Protein AF-B6G015-F1 (afdb_monomer_lite)

Foldseek 3Di:
DDPVVVVVVVVVVVVVVVVVLVVLQVVLVVLVWHRAPDPVCSVVRVVVSVPDDWDKDKDFQFAWDDPDQAKDKDKDWAAAPDWFPKKKWWKAAFPVVVVVVLDIDIDIQPDDDDPPHQKDWHFPDTDNTITMITIRGNPPPDDGTMTRGMMMGID

Sequence (155 aa):
MSLKDTINNTNTQKDNLKTVANNIDNKLIELGGEQATNLADVSEKIERMIVQYKKFAIIKPNVSLPSQNISFQQTVKVNLGFLPSIVFVEISPPPELAEKQYGDNVFSNLNSYHEGQHCRGEIASITKNAIKIDINPHWYGQSGSAKIKTIWAIE

Radius of gyration: 27.34 Å; chains: 1; bounding box: 55×28×84 Å

pLDDT: mean 82.04, std 10.83, range [51.09, 96.94]

Secondary structure (DSSP, 8-state):
--HHHHHHHHHHHHHHHHHHHHHHHHHHHHTT-PPPSSTTHHHHHHHHHHH----EEEE---EEPPS-SS-EEEEEE---SS--SEEEEEEEPPHHHHTTT---EEEETTT---TT-SEEEEEEEE-SSEEEEEEEE--TT--S--EEEEEEEE-

Organism: Peptacetobacter hiranonis (strain DSM 13275 / JCM 10541 / KCTC 15199 / TO-931) (NCBI:txid500633)

Structure (mmCIF, N/CA/C/O backbone):
data_AF-B6G015-F1
#
_entry.id   AF-B6G015-F1
#
loop_
_atom_site.group_PDB
_atom_site.id
_atom_site.type_symbol
_atom_site.label_atom_id
_atom_site.label_alt_id
_atom_site.label_comp_id
_atom_site.label_asym_id
_atom_site.label_entity_id
_atom_site.label_seq_id
_atom_site.pdbx_PDB_ins_code
_atom_site.Cartn_x
_atom_site.Cartn_y
_atom_site.Cartn_z
_atom_site.occupancy
_atom_site.B_iso_or_equiv
_atom_site.auth_seq_id
_atom_site.auth_comp_id
_atom_site.auth_asym_id
_atom_site.auth_atom_id
_atom_site.pdbx_PDB_model_num
ATOM 1 N N . MET A 1 1 ? -35.709 1.897 57.909 1.00 69.38 1 MET A N 1
ATOM 2 C CA . MET A 1 1 ? -34.333 2.283 57.526 1.00 69.38 1 MET A CA 1
ATOM 3 C C . MET A 1 1 ? -34.109 3.703 58.022 1.00 69.38 1 MET A C 1
ATOM 5 O O . MET A 1 1 ? -35.014 4.510 57.841 1.00 69.38 1 MET A O 1
ATOM 9 N N . SER A 1 2 ? -33.013 3.999 58.731 1.00 90.75 2 SER A N 1
ATOM 10 C CA . SER A 1 2 ? -32.814 5.350 59.275 1.00 90.75 2 SER A CA 1
ATOM 11 C C . SER A 1 2 ? -32.337 6.320 58.187 1.00 90.75 2 SER A C 1
ATOM 13 O O . SER A 1 2 ? -31.739 5.916 57.185 1.00 90.75 2 SER A O 1
ATOM 15 N N . LEU A 1 3 ? -32.581 7.618 58.387 1.00 84.94 3 LEU A N 1
ATOM 16 C CA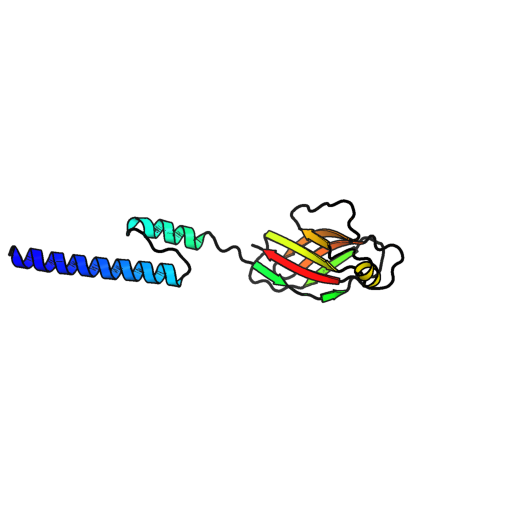 . LEU A 1 3 ? -32.086 8.666 57.490 1.00 84.94 3 LEU A CA 1
ATOM 17 C C . LEU A 1 3 ? -30.551 8.620 57.378 1.00 84.94 3 LEU A C 1
ATOM 19 O O . LEU A 1 3 ? -30.002 8.783 56.293 1.00 84.94 3 LEU A O 1
ATOM 23 N N . LYS A 1 4 ? -29.866 8.312 58.486 1.00 87.25 4 LYS A N 1
ATOM 24 C CA . LYS A 1 4 ? -28.408 8.154 58.546 1.00 87.25 4 LYS A CA 1
ATOM 25 C C . LYS A 1 4 ? -27.919 6.991 57.679 1.00 87.25 4 LYS A C 1
ATOM 27 O O . LYS A 1 4 ? -26.972 7.166 56.919 1.00 87.25 4 LYS A O 1
ATOM 32 N N . ASP A 1 5 ? -28.587 5.841 57.741 1.00 89.00 5 ASP A N 1
ATOM 33 C CA . ASP A 1 5 ? -28.228 4.674 56.919 1.00 89.00 5 ASP A CA 1
ATOM 34 C C . ASP A 1 5 ? -28.466 4.955 55.433 1.00 89.00 5 ASP A C 1
ATOM 36 O O . ASP A 1 5 ? -27.667 4.573 54.582 1.00 89.00 5 ASP A O 1
ATOM 40 N N . THR A 1 6 ? -29.536 5.689 55.124 1.00 86.56 6 THR A N 1
ATOM 41 C CA . THR A 1 6 ? -29.871 6.097 53.753 1.00 86.56 6 THR A CA 1
ATOM 42 C C . THR A 1 6 ? -28.810 7.041 53.184 1.00 86.56 6 THR A C 1
ATOM 44 O O . THR A 1 6 ? -28.345 6.841 52.062 1.00 86.56 6 THR A O 1
ATOM 47 N N . ILE A 1 7 ? -28.371 8.033 53.967 1.00 85.81 7 ILE A N 1
ATOM 48 C CA . ILE A 1 7 ? -27.293 8.958 53.586 1.00 85.81 7 ILE A CA 1
ATOM 49 C C . ILE A 1 7 ? -25.979 8.201 53.372 1.00 85.81 7 ILE A C 1
ATOM 51 O O . ILE A 1 7 ? -25.323 8.396 52.349 1.00 85.81 7 ILE A O 1
ATOM 55 N N . ASN A 1 8 ? -25.612 7.314 54.299 1.00 86.06 8 ASN A N 1
ATOM 56 C CA . ASN A 1 8 ? -24.382 6.532 54.191 1.00 86.06 8 ASN A CA 1
ATOM 57 C C . ASN A 1 8 ? -24.384 5.657 52.932 1.00 86.06 8 ASN A C 1
ATOM 59 O O . ASN A 1 8 ? -23.442 5.728 52.146 1.00 86.06 8 ASN A O 1
ATOM 63 N N . ASN A 1 9 ? -25.471 4.923 52.684 1.00 87.56 9 ASN A N 1
ATOM 64 C CA . ASN A 1 9 ? -25.611 4.098 51.484 1.00 87.56 9 ASN A CA 1
ATOM 65 C C . ASN A 1 9 ? -25.556 4.931 50.197 1.00 87.56 9 ASN A C 1
ATOM 67 O O . ASN A 1 9 ? -24.916 4.524 49.229 1.00 87.56 9 ASN A O 1
ATOM 71 N N . THR A 1 10 ? -26.175 6.114 50.191 1.00 87.88 10 THR A N 1
ATOM 72 C CA . THR A 1 10 ? -26.164 7.019 49.031 1.00 87.88 10 THR A CA 1
ATOM 73 C C . THR A 1 10 ? -24.752 7.525 48.732 1.00 87.88 10 THR A C 1
ATOM 75 O O . THR A 1 10 ? -24.332 7.540 47.575 1.00 87.88 10 THR A O 1
ATOM 78 N N . ASN A 1 11 ? -23.988 7.895 49.763 1.00 86.25 11 ASN A N 1
ATOM 79 C CA . ASN A 1 11 ? -22.599 8.328 49.603 1.00 86.25 11 ASN A CA 1
ATOM 80 C C . ASN A 1 11 ? -21.712 7.191 49.079 1.00 86.25 11 ASN A C 1
ATOM 82 O O . ASN A 1 11 ? -20.967 7.397 48.124 1.00 86.25 11 ASN A O 1
ATOM 86 N N . THR A 1 12 ? -21.855 5.977 49.618 1.00 89.31 12 THR A N 1
ATOM 87 C CA . THR A 1 12 ? -21.127 4.801 49.119 1.00 89.31 12 THR A CA 1
ATOM 88 C C . THR A 1 12 ? -21.459 4.502 47.656 1.00 89.31 12 THR A C 1
ATOM 90 O O . THR A 1 12 ? -20.560 4.252 46.857 1.00 89.31 12 THR A O 1
ATOM 93 N N . GLN A 1 13 ? -22.735 4.572 47.265 1.00 85.25 13 GLN A N 1
ATOM 94 C CA . GLN A 1 13 ? -23.136 4.382 45.868 1.00 85.25 13 GLN A CA 1
ATOM 95 C C . GLN A 1 13 ? -22.561 5.466 44.949 1.00 85.25 13 GLN A C 1
ATOM 97 O O . GLN A 1 13 ? -22.098 5.155 43.852 1.00 85.25 13 GLN A O 1
ATOM 102 N N . LYS A 1 14 ? -22.534 6.725 45.398 1.00 83.31 14 LYS A N 1
ATOM 103 C CA . LYS A 1 14 ? -21.941 7.839 44.649 1.00 83.31 14 LYS A CA 1
ATOM 104 C C . LYS A 1 14 ? -20.445 7.641 44.411 1.00 83.31 14 LYS A C 1
ATOM 106 O O . LYS A 1 14 ? -19.975 7.883 43.300 1.00 83.31 14 LYS A O 1
ATOM 111 N N . ASP A 1 15 ? -19.705 7.202 45.423 1.00 85.31 15 ASP A N 1
ATOM 112 C CA . ASP A 1 15 ? -18.268 6.961 45.287 1.00 85.31 15 ASP A CA 1
ATOM 113 C C . ASP A 1 15 ? -17.982 5.748 44.392 1.00 85.31 15 ASP A C 1
ATOM 115 O O . ASP A 1 15 ? -17.119 5.824 43.518 1.00 85.31 15 ASP A O 1
ATOM 119 N N . ASN A 1 16 ? -18.783 4.683 44.496 1.00 84.44 16 ASN A N 1
ATOM 120 C CA . ASN A 1 16 ? -18.693 3.539 43.586 1.00 84.44 16 ASN A CA 1
ATOM 121 C C . ASN A 1 16 ? -18.929 3.944 42.122 1.00 84.44 16 ASN A C 1
ATOM 123 O O . ASN A 1 16 ? -18.188 3.515 41.239 1.00 84.44 16 ASN A O 1
ATOM 127 N N . LEU A 1 17 ? -19.920 4.803 41.856 1.00 82.75 17 LEU A N 1
ATOM 128 C CA . LEU A 1 17 ? -20.200 5.301 40.506 1.00 82.75 17 LEU A CA 1
ATOM 129 C C . LEU A 1 17 ? -19.040 6.128 39.938 1.00 82.75 17 LEU A C 1
ATOM 131 O O . LEU A 1 17 ? -18.706 5.971 38.766 1.00 82.75 17 LEU A O 1
ATOM 135 N N . LYS A 1 18 ? -18.387 6.959 40.761 1.00 82.31 18 LYS A N 1
ATOM 136 C CA . LYS A 1 18 ? -17.182 7.695 40.342 1.00 82.31 18 LYS A CA 1
ATOM 137 C C . LYS A 1 18 ? -16.039 6.753 39.979 1.00 82.31 18 LYS A C 1
ATOM 139 O O . LYS A 1 18 ? -15.393 6.958 38.958 1.00 82.31 18 LYS A O 1
ATOM 144 N N . THR A 1 19 ? -15.801 5.716 40.784 1.00 85.31 19 THR A N 1
ATOM 145 C CA . THR A 1 19 ? -14.750 4.730 40.496 1.00 85.31 19 THR A CA 1
ATOM 146 C C . THR A 1 19 ? -15.025 3.990 39.189 1.00 85.31 19 THR A C 1
ATOM 148 O O . THR A 1 19 ? -14.114 3.819 38.384 1.00 85.31 19 THR A O 1
ATOM 151 N N . VAL A 1 20 ? -16.276 3.593 38.934 1.00 83.88 20 VAL A N 1
ATOM 152 C CA . VAL A 1 20 ? -16.653 2.941 37.670 1.00 83.88 20 VAL A CA 1
ATOM 153 C C . VAL A 1 20 ? -16.458 3.880 36.478 1.00 83.88 20 VAL A C 1
ATOM 155 O O . VA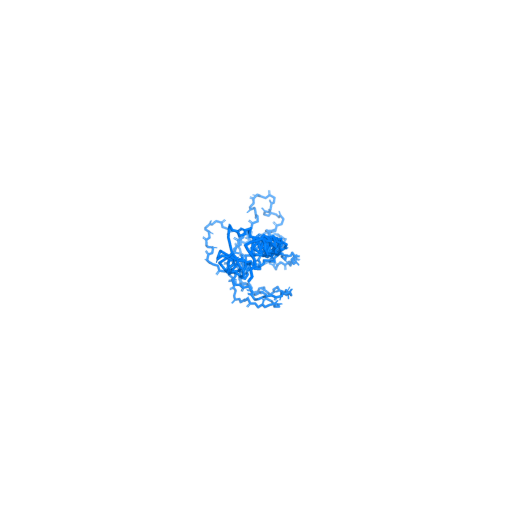L A 1 20 ? -15.866 3.460 35.488 1.00 83.88 20 VAL A O 1
ATOM 158 N N . ALA A 1 21 ? -16.881 5.144 36.578 1.00 81.12 21 ALA A N 1
ATOM 159 C CA . ALA A 1 21 ? -16.680 6.133 35.518 1.00 81.12 21 ALA A CA 1
ATOM 160 C C . ALA A 1 21 ? -15.188 6.346 35.208 1.00 81.12 21 ALA A C 1
ATOM 162 O O . ALA A 1 21 ? -14.785 6.245 34.054 1.00 81.12 21 ALA A O 1
ATOM 163 N N . ASN A 1 22 ? -14.354 6.514 36.239 1.00 83.75 22 ASN A N 1
ATOM 164 C CA . ASN A 1 22 ? -12.907 6.657 36.069 1.00 83.75 22 ASN A CA 1
ATOM 165 C C . ASN A 1 22 ? -12.266 5.411 35.437 1.00 83.75 22 ASN A C 1
ATOM 167 O O . ASN A 1 22 ? -11.357 5.529 34.622 1.00 83.75 22 ASN A O 1
ATOM 171 N N . ASN A 1 23 ? -12.724 4.208 35.798 1.00 85.62 23 ASN A N 1
ATOM 172 C CA . ASN A 1 23 ? -12.223 2.971 35.198 1.00 85.62 23 ASN A CA 1
ATOM 173 C C . ASN A 1 23 ? -12.599 2.858 33.716 1.00 85.62 23 ASN A C 1
ATOM 175 O O . ASN A 1 23 ? -11.781 2.398 32.921 1.00 85.62 23 ASN A O 1
ATOM 179 N N . ILE A 1 24 ? -13.810 3.284 33.346 1.00 82.62 24 ILE A N 1
ATOM 180 C CA . ILE A 1 24 ? -14.250 3.346 31.947 1.00 82.62 24 ILE A CA 1
ATOM 181 C C . ILE A 1 24 ? -13.393 4.354 31.176 1.00 82.62 24 ILE A C 1
ATOM 183 O O . ILE A 1 24 ? -12.840 3.995 30.141 1.00 82.62 24 ILE A O 1
ATOM 187 N N . ASP A 1 25 ? -13.208 5.564 31.707 1.00 81.25 25 ASP A N 1
ATOM 188 C CA . ASP A 1 25 ? -12.381 6.609 31.092 1.00 81.25 25 ASP A CA 1
ATOM 189 C C . ASP A 1 25 ? -10.936 6.156 30.886 1.00 81.25 25 ASP A C 1
ATOM 191 O O . ASP A 1 25 ? -10.400 6.250 29.782 1.00 81.25 25 ASP A O 1
ATOM 195 N N . ASN A 1 26 ? -10.315 5.595 31.926 1.00 83.25 26 ASN A N 1
ATOM 196 C CA . ASN A 1 26 ? -8.957 5.069 31.837 1.00 83.25 26 ASN A CA 1
ATOM 197 C C . ASN A 1 26 ? -8.852 3.987 30.760 1.00 83.25 26 ASN A C 1
ATOM 199 O O . ASN A 1 26 ? -7.859 3.946 30.035 1.00 83.25 26 ASN A O 1
ATOM 203 N N . LYS A 1 27 ? -9.878 3.135 30.622 1.00 82.00 27 LYS A N 1
ATOM 204 C CA . LYS A 1 27 ? -9.868 2.076 29.613 1.00 82.00 27 LYS A CA 1
ATOM 205 C C . LYS A 1 27 ? -10.095 2.601 28.198 1.00 82.00 27 LYS A C 1
ATOM 207 O O . LYS A 1 27 ? -9.472 2.090 27.273 1.00 82.00 27 LYS A O 1
ATOM 212 N N . LEU A 1 28 ? -10.935 3.623 28.027 1.00 79.00 28 LEU A N 1
ATOM 213 C CA . LEU A 1 28 ? -11.111 4.318 26.749 1.00 79.00 28 LEU A CA 1
ATOM 214 C C . LEU A 1 28 ? -9.799 4.962 26.293 1.00 79.00 28 LEU A C 1
ATOM 216 O O . LEU A 1 28 ? -9.384 4.753 25.156 1.00 79.00 28 LEU A O 1
ATOM 220 N N . ILE A 1 29 ? -9.111 5.665 27.196 1.00 78.62 29 ILE A N 1
ATOM 221 C CA . ILE A 1 29 ? -7.822 6.313 26.918 1.00 78.62 29 ILE A CA 1
ATOM 222 C C . ILE A 1 29 ? -6.737 5.274 26.599 1.00 78.62 29 ILE A C 1
ATOM 224 O O . ILE A 1 29 ? -5.992 5.442 25.635 1.00 78.62 29 ILE A O 1
ATOM 228 N N . GLU A 1 30 ? -6.652 4.181 27.367 1.00 77.62 30 GLU A N 1
ATOM 229 C CA . GLU A 1 30 ? -5.686 3.093 27.130 1.00 77.62 30 GLU A CA 1
ATOM 230 C C . GLU A 1 30 ? -5.824 2.493 25.722 1.00 77.62 30 GLU A C 1
ATOM 232 O O . GLU A 1 30 ? -4.831 2.129 25.096 1.00 77.62 30 GLU A O 1
ATOM 237 N N . LEU A 1 31 ? -7.053 2.414 25.208 1.00 74.94 31 LEU A N 1
ATOM 238 C CA . LEU A 1 31 ? -7.357 1.880 23.881 1.00 74.94 31 LEU A CA 1
ATOM 239 C C . LEU A 1 31 ? -7.239 2.928 22.756 1.00 74.94 31 LEU A C 1
ATOM 241 O O . LEU A 1 31 ? -7.570 2.626 21.611 1.00 74.94 31 LEU A O 1
ATOM 245 N N . GLY A 1 32 ? -6.743 4.133 23.057 1.00 65.75 32 GLY A N 1
ATOM 246 C CA . GLY A 1 32 ? -6.538 5.212 22.085 1.00 65.75 32 GLY A CA 1
ATOM 247 C C . GLY A 1 32 ? -7.775 6.076 21.816 1.00 65.75 32 GLY A C 1
ATOM 248 O O . GLY A 1 32 ? -7.755 6.890 20.893 1.00 65.75 32 GLY A O 1
ATOM 249 N N . GLY A 1 33 ? -8.839 5.906 22.602 1.00 71.81 33 GLY A N 1
ATOM 250 C CA . GLY A 1 33 ? -10.053 6.716 22.554 1.00 71.81 33 GLY A CA 1
ATOM 251 C C . GLY A 1 33 ? -9.962 8.008 23.371 1.00 71.81 33 GLY A C 1
ATOM 252 O O . GLY A 1 33 ? -8.991 8.281 24.077 1.00 71.81 33 GLY A O 1
ATOM 253 N N . GLU A 1 34 ? -11.013 8.820 23.279 1.00 78.38 34 GLU A N 1
ATOM 254 C CA . GLU A 1 34 ? -11.167 10.045 24.067 1.00 78.38 34 GLU A CA 1
ATOM 255 C C . GLU A 1 34 ? -11.866 9.761 25.402 1.00 78.38 34 GLU A C 1
ATOM 257 O O . GLU A 1 34 ? -12.683 8.843 25.508 1.00 78.38 34 GLU A O 1
ATOM 262 N N . GLN A 1 35 ? -11.589 10.593 26.408 1.00 80.44 35 GLN A N 1
ATOM 263 C CA . GLN A 1 35 ? -12.307 10.562 27.679 1.00 80.44 35 GLN A CA 1
ATOM 264 C C . GLN A 1 35 ? -13.803 10.849 27.464 1.00 80.44 35 GLN A C 1
ATOM 266 O O . GLN A 1 35 ? -14.159 11.756 26.703 1.00 80.44 35 GLN A O 1
ATOM 271 N N . ALA A 1 36 ? -14.680 10.097 28.134 1.00 78.94 36 ALA A N 1
ATOM 272 C CA . ALA A 1 36 ? -16.112 10.349 28.075 1.00 78.94 36 ALA A CA 1
ATOM 273 C C . ALA A 1 36 ? -16.478 11.496 29.025 1.00 78.94 36 ALA A C 1
ATOM 275 O O . ALA A 1 36 ? -16.029 11.564 30.167 1.00 78.94 36 ALA A O 1
ATOM 276 N N . THR A 1 37 ? -17.333 12.412 28.574 1.00 79.88 37 THR A N 1
ATOM 277 C CA . THR A 1 37 ? -17.735 13.562 29.408 1.00 79.88 37 THR A CA 1
ATOM 278 C C . THR A 1 37 ? -18.767 13.154 30.469 1.00 79.88 37 THR A C 1
ATOM 280 O O . THR A 1 37 ? -18.939 13.818 31.493 1.00 79.88 37 THR A O 1
ATOM 283 N N . ASN A 1 38 ? -19.498 12.068 30.206 1.00 79.88 38 ASN A N 1
ATOM 284 C CA . ASN A 1 38 ? -20.473 11.444 31.094 1.00 79.88 38 ASN A CA 1
ATOM 285 C C . ASN A 1 38 ? -20.715 9.976 30.677 1.00 79.88 38 ASN A C 1
ATOM 287 O O . ASN A 1 38 ? -20.294 9.546 29.608 1.00 79.88 38 ASN A O 1
ATOM 291 N N . LEU A 1 39 ? -21.432 9.204 31.502 1.00 76.06 39 LEU A N 1
ATOM 292 C CA . LEU A 1 39 ? -21.701 7.780 31.240 1.00 76.06 39 LEU A CA 1
ATOM 293 C C . LEU A 1 39 ? -22.521 7.512 29.964 1.00 76.06 39 LEU A C 1
ATOM 295 O O . LEU A 1 39 ? -22.401 6.431 29.397 1.00 76.06 39 LEU A O 1
ATOM 299 N N . ALA A 1 40 ? -23.352 8.456 29.514 1.00 80.56 40 ALA A N 1
ATOM 300 C CA . ALA A 1 40 ? -24.155 8.283 28.301 1.00 80.56 40 ALA A CA 1
ATOM 301 C C . ALA A 1 40 ? -23.311 8.434 27.021 1.00 80.56 40 ALA A C 1
ATOM 303 O O . ALA A 1 40 ? -23.570 7.756 26.032 1.00 80.56 40 ALA A O 1
ATOM 304 N N . ASP A 1 41 ? -22.269 9.267 27.075 1.00 79.56 41 ASP A N 1
ATOM 305 C CA . ASP A 1 41 ? -21.291 9.506 26.002 1.00 79.56 41 ASP A CA 1
ATOM 306 C C . ASP A 1 41 ? -20.374 8.288 25.765 1.00 79.56 41 ASP A C 1
ATOM 308 O O . ASP A 1 41 ? -19.821 8.110 24.686 1.00 79.56 41 ASP A O 1
ATOM 312 N N . VAL A 1 42 ? -20.257 7.373 26.737 1.00 79.25 42 VAL A N 1
ATOM 313 C CA . VAL A 1 42 ? -19.382 6.187 26.643 1.00 79.25 42 VAL A CA 1
ATOM 314 C C . VAL A 1 42 ? -19.675 5.349 25.398 1.00 79.25 42 VAL A C 1
ATOM 316 O O . VAL A 1 42 ? -18.741 4.949 24.708 1.00 79.25 42 VAL A O 1
ATOM 319 N N . SER A 1 43 ? -20.950 5.097 25.078 1.00 77.56 43 SER A N 1
ATOM 320 C CA . SER A 1 43 ? -21.312 4.307 23.890 1.00 77.56 43 SER A CA 1
ATOM 321 C C . SER A 1 43 ? -20.849 4.990 22.604 1.00 77.56 43 SER A C 1
ATOM 323 O O . SER A 1 43 ? -20.275 4.342 21.733 1.00 77.56 43 SER A O 1
ATOM 325 N N . GLU A 1 44 ? -21.039 6.306 22.511 1.00 79.56 44 GLU A N 1
ATOM 326 C CA . GLU A 1 44 ? -20.625 7.100 21.357 1.00 79.56 44 GLU A CA 1
ATOM 327 C C . GLU A 1 44 ? -19.093 7.142 21.225 1.00 79.56 44 GLU A C 1
ATOM 329 O O . GLU A 1 44 ? -18.557 6.973 20.128 1.00 79.56 44 GLU A O 1
ATOM 334 N N . LYS A 1 45 ? -18.362 7.301 22.337 1.00 79.44 45 LYS A N 1
ATOM 335 C CA . LYS A 1 45 ? -16.890 7.256 22.347 1.00 79.44 45 LYS A CA 1
ATOM 336 C C . LYS A 1 45 ? -16.348 5.882 21.947 1.00 79.44 45 LYS A C 1
ATOM 338 O O . LYS A 1 45 ? -15.385 5.819 21.182 1.00 79.44 45 LYS A O 1
ATOM 343 N N . ILE A 1 46 ? -16.979 4.794 22.398 1.00 73.75 46 ILE A N 1
ATOM 344 C CA . ILE A 1 46 ? -16.636 3.424 21.982 1.00 73.75 46 ILE A CA 1
ATOM 345 C C . ILE A 1 46 ? -16.889 3.236 20.482 1.00 73.75 46 ILE A C 1
ATOM 347 O O . ILE A 1 46 ? -16.029 2.707 19.781 1.00 73.75 46 ILE A O 1
ATOM 351 N N . GLU A 1 47 ? -18.029 3.691 19.962 1.00 70.12 47 GLU A N 1
ATOM 352 C CA . GLU A 1 47 ? -18.331 3.596 18.529 1.00 70.12 47 GLU A CA 1
ATOM 353 C C . GLU A 1 47 ? -17.329 4.388 17.682 1.00 70.12 47 GLU A C 1
ATOM 355 O O . GLU A 1 47 ? -16.798 3.866 16.701 1.00 70.12 47 GLU A O 1
ATOM 360 N N . ARG A 1 48 ? -16.986 5.615 18.091 1.00 67.75 48 ARG A N 1
ATOM 361 C CA . ARG A 1 48 ? -15.967 6.432 17.411 1.00 67.75 48 ARG A CA 1
ATOM 362 C C . ARG A 1 48 ? -14.587 5.767 17.421 1.00 67.75 48 ARG A C 1
ATOM 364 O O . ARG A 1 48 ? -13.888 5.828 16.411 1.00 67.75 48 ARG A O 1
ATOM 371 N N . MET A 1 49 ? -14.225 5.088 18.512 1.00 67.25 49 MET A N 1
ATOM 372 C CA . MET A 1 49 ? -12.989 4.303 18.617 1.00 67.25 49 MET A CA 1
ATOM 373 C C . MET A 1 49 ? -12.973 3.113 17.641 1.00 67.25 49 MET A C 1
ATOM 375 O O . MET A 1 49 ? -11.945 2.828 17.030 1.00 67.25 49 MET A O 1
ATOM 379 N N . ILE A 1 50 ? -14.108 2.431 17.454 1.00 63.47 50 ILE A N 1
ATOM 380 C CA . ILE A 1 50 ? -14.226 1.269 16.554 1.00 63.47 50 ILE A CA 1
ATOM 381 C C . ILE A 1 50 ? -14.169 1.684 15.070 1.00 63.47 50 ILE A C 1
ATOM 383 O O . ILE A 1 50 ? -13.735 0.898 14.228 1.00 63.47 50 ILE A O 1
ATOM 387 N N . VAL A 1 51 ? -14.568 2.914 14.731 1.00 59.75 51 VAL A N 1
ATOM 388 C CA . VAL A 1 51 ? -14.778 3.345 13.336 1.00 59.75 51 VAL A CA 1
ATOM 389 C C . VAL A 1 51 ? -13.529 3.916 12.634 1.00 59.75 51 VAL A C 1
ATOM 391 O O . VAL A 1 51 ? -13.540 4.003 11.409 1.00 59.75 51 VAL A O 1
ATOM 394 N N . GLN A 1 52 ? -12.436 4.294 13.317 1.00 57.66 52 GLN A N 1
ATOM 395 C CA . GLN A 1 52 ? -11.493 5.264 12.709 1.00 57.66 52 GLN A CA 1
ATOM 396 C C . GLN A 1 52 ? -10.024 4.885 12.482 1.00 57.66 52 GLN A C 1
ATOM 398 O O . GLN A 1 52 ? -9.283 5.721 11.960 1.00 57.66 52 GLN A O 1
ATOM 403 N N . TYR A 1 53 ? -9.568 3.659 12.734 1.00 62.06 53 TYR A N 1
ATOM 404 C CA . TYR A 1 53 ? -8.201 3.307 12.325 1.00 62.06 53 TYR A CA 1
ATOM 405 C C . TYR A 1 53 ? -8.181 2.690 10.928 1.00 62.06 53 TYR A C 1
ATOM 407 O O . TYR A 1 53 ? -8.308 1.477 10.763 1.00 62.06 53 TYR A O 1
ATOM 415 N N . LYS A 1 54 ? -7.972 3.534 9.909 1.00 73.56 54 LYS A N 1
ATOM 416 C CA . LYS A 1 54 ? -7.542 3.053 8.589 1.00 73.56 54 LYS A CA 1
ATOM 417 C C . LYS A 1 54 ? -6.194 2.363 8.748 1.00 73.56 54 LYS A C 1
ATOM 419 O O . LYS A 1 54 ? -5.227 2.980 9.204 1.00 73.56 54 LYS A O 1
ATOM 424 N N . LYS A 1 55 ? -6.119 1.078 8.401 1.00 85.56 55 LYS A N 1
ATOM 425 C CA . LYS A 1 55 ? -4.846 0.354 8.435 1.00 85.56 55 LYS A CA 1
ATOM 426 C C . LYS A 1 55 ? -3.961 0.880 7.319 1.00 85.56 55 LYS A C 1
ATOM 428 O O . LYS A 1 55 ? -4.426 1.109 6.208 1.00 85.56 55 LYS A O 1
ATOM 433 N N . PHE A 1 56 ? -2.686 1.066 7.621 1.00 90.50 56 PHE A N 1
ATOM 434 C CA . PHE A 1 56 ? -1.725 1.642 6.695 1.00 90.50 56 PHE A CA 1
ATOM 435 C C . PHE A 1 56 ? -0.412 0.865 6.748 1.00 90.50 56 PHE A C 1
ATOM 437 O O . PHE A 1 56 ? 0.061 0.502 7.825 1.00 90.50 56 PHE A O 1
ATOM 444 N N . ALA A 1 57 ? 0.180 0.616 5.583 1.00 92.56 57 ALA A N 1
ATOM 445 C CA . ALA A 1 57 ? 1.472 -0.038 5.446 1.00 92.56 57 ALA A CA 1
ATOM 446 C C . ALA A 1 57 ? 2.363 0.722 4.456 1.00 92.56 57 ALA A C 1
ATOM 448 O O . ALA A 1 57 ? 1.915 1.098 3.373 1.00 92.56 57 ALA A O 1
ATOM 449 N N . ILE A 1 58 ? 3.639 0.894 4.821 1.00 95.38 58 ILE A N 1
ATOM 450 C CA . ILE A 1 58 ? 4.699 1.391 3.932 1.00 95.38 58 ILE A CA 1
ATOM 451 C C . ILE A 1 58 ? 5.617 0.226 3.589 1.00 95.38 58 ILE A C 1
ATOM 453 O O . ILE A 1 58 ? 6.219 -0.386 4.471 1.00 95.38 58 ILE A O 1
ATOM 457 N N . ILE A 1 59 ? 5.755 -0.058 2.304 1.00 94.44 59 ILE A N 1
ATOM 458 C CA . ILE A 1 59 ? 6.531 -1.178 1.780 1.00 94.44 59 ILE A CA 1
ATOM 459 C C . ILE A 1 59 ? 7.680 -0.596 0.961 1.00 94.44 59 ILE A C 1
ATOM 461 O O . ILE A 1 59 ? 7.457 0.280 0.131 1.00 94.44 59 ILE A O 1
ATOM 465 N N . LYS A 1 60 ? 8.906 -1.088 1.166 1.00 94.94 60 LYS A N 1
ATOM 466 C CA . LYS A 1 60 ? 10.106 -0.655 0.427 1.00 94.94 60 LYS A CA 1
ATOM 467 C C . LYS A 1 60 ? 10.686 -1.819 -0.379 1.00 94.94 60 LYS A C 1
ATOM 469 O O . LYS A 1 60 ? 11.679 -2.413 0.039 1.00 94.94 60 LYS A O 1
ATOM 474 N N . PRO A 1 61 ? 10.039 -2.213 -1.489 1.00 90.12 61 PRO A N 1
ATOM 475 C CA . PRO A 1 61 ? 10.355 -3.464 -2.172 1.00 90.12 61 PRO A CA 1
ATOM 476 C C . PRO A 1 61 ? 11.670 -3.413 -2.971 1.00 90.12 61 PRO A C 1
ATOM 478 O O . PRO A 1 61 ? 12.200 -4.470 -3.295 1.00 90.12 61 PRO A O 1
ATOM 481 N N . ASN A 1 62 ? 12.205 -2.220 -3.278 1.00 83.81 62 ASN A N 1
ATOM 482 C CA . ASN A 1 62 ? 13.440 -2.016 -4.054 1.00 83.81 62 ASN A CA 1
ATOM 483 C C . ASN A 1 62 ? 13.497 -2.878 -5.336 1.00 83.81 62 ASN A C 1
ATOM 485 O O . ASN A 1 62 ? 14.490 -3.550 -5.625 1.00 83.81 62 ASN A O 1
ATOM 489 N N . VAL A 1 63 ? 12.396 -2.892 -6.093 1.00 90.50 63 VAL A N 1
ATOM 490 C CA . VAL A 1 63 ? 12.256 -3.702 -7.313 1.00 90.50 63 VAL A CA 1
ATOM 491 C C . VAL A 1 63 ? 12.791 -2.913 -8.494 1.00 90.50 63 VAL A C 1
ATOM 493 O O . VAL A 1 63 ? 12.305 -1.819 -8.768 1.00 90.50 63 VAL A O 1
ATOM 496 N N . SER A 1 64 ? 13.773 -3.475 -9.200 1.00 89.06 64 SER A N 1
ATOM 497 C CA . SER A 1 64 ? 14.300 -2.875 -10.429 1.00 89.06 64 SER A CA 1
ATOM 498 C C . SER A 1 64 ? 13.358 -3.119 -11.596 1.00 89.06 64 SER A C 1
ATOM 500 O O . SER A 1 64 ? 12.866 -4.230 -11.784 1.00 89.06 64 SER A O 1
ATOM 502 N N . LEU A 1 65 ? 13.129 -2.071 -12.375 1.00 87.38 65 LEU A N 1
ATOM 503 C CA . LEU A 1 65 ? 12.297 -2.097 -13.563 1.00 87.38 65 LEU A CA 1
ATOM 504 C C . LEU A 1 65 ? 13.169 -2.319 -14.805 1.00 87.38 65 LEU A C 1
ATOM 506 O O . LEU A 1 65 ? 14.316 -1.859 -14.841 1.00 87.38 65 LEU A O 1
ATOM 510 N N . PRO A 1 66 ? 12.656 -3.029 -15.823 1.00 82.06 66 PRO A N 1
ATOM 511 C CA . PRO A 1 66 ? 13.361 -3.193 -17.084 1.00 82.06 66 PRO A CA 1
ATOM 512 C C . PRO A 1 66 ? 13.640 -1.829 -17.729 1.00 82.06 66 PRO A C 1
ATOM 514 O O . PRO A 1 66 ? 12.798 -0.933 -17.720 1.00 82.06 66 PRO A O 1
ATOM 517 N N . SER A 1 67 ? 14.829 -1.687 -18.316 1.00 75.62 67 SER A N 1
ATOM 518 C CA . SER A 1 67 ? 15.213 -0.507 -19.099 1.00 75.62 67 SER A CA 1
ATOM 519 C C . SER A 1 67 ? 14.640 -0.637 -20.513 1.00 75.62 67 SER A C 1
ATOM 521 O O . SER A 1 67 ? 15.333 -1.001 -21.461 1.00 75.62 67 SER A O 1
ATOM 523 N N . GLN A 1 68 ? 13.323 -0.478 -20.639 1.00 71.69 68 GLN A N 1
ATOM 524 C CA . GLN A 1 68 ? 12.615 -0.571 -21.915 1.00 71.69 68 GLN A CA 1
ATOM 525 C C . GLN A 1 68 ? 11.584 0.550 -22.016 1.00 71.69 68 GLN A C 1
ATOM 527 O O . GLN A 1 68 ? 10.892 0.830 -21.047 1.00 71.69 68 GLN A O 1
ATOM 532 N N . ASN A 1 69 ? 11.452 1.157 -23.198 1.00 74.38 69 ASN A N 1
ATOM 533 C CA . ASN A 1 69 ? 10.429 2.172 -23.498 1.00 74.38 69 ASN A CA 1
ATOM 534 C C . ASN A 1 69 ? 9.148 1.533 -24.046 1.00 74.38 69 ASN A C 1
ATOM 536 O O . ASN A 1 69 ? 8.600 1.977 -25.053 1.00 74.38 69 ASN A O 1
ATOM 540 N N . ILE A 1 70 ? 8.720 0.438 -23.423 1.00 82.75 70 ILE A N 1
ATOM 541 C CA . ILE A 1 70 ? 7.469 -0.244 -23.754 1.00 82.75 70 ILE A CA 1
ATOM 542 C C . ILE A 1 70 ? 6.652 -0.397 -22.483 1.00 82.75 70 ILE A C 1
ATOM 544 O O . ILE A 1 70 ? 7.221 -0.581 -21.410 1.00 82.75 70 ILE A O 1
ATOM 548 N N . SER A 1 71 ? 5.329 -0.345 -22.601 1.00 87.12 71 SER A N 1
ATOM 549 C CA . SER A 1 71 ? 4.447 -0.651 -21.480 1.00 87.12 71 SER A CA 1
ATOM 550 C C . SER A 1 71 ? 4.607 -2.111 -21.054 1.00 87.12 71 SER A C 1
ATOM 552 O O . SER A 1 71 ? 4.644 -3.007 -21.898 1.00 87.12 71 SER A O 1
ATOM 554 N N . PHE A 1 72 ? 4.668 -2.363 -19.750 1.00 89.38 72 PHE A N 1
ATOM 555 C CA . PHE A 1 72 ? 4.772 -3.707 -19.184 1.00 89.38 72 PHE A CA 1
ATOM 556 C C . PHE A 1 72 ? 4.057 -3.792 -17.835 1.00 89.38 72 PHE A C 1
ATOM 558 O O . PHE A 1 72 ? 3.797 -2.782 -17.186 1.00 89.38 72 PHE A O 1
ATOM 565 N N . GLN A 1 73 ? 3.774 -5.015 -17.389 1.00 92.25 73 GLN A N 1
ATOM 566 C CA . GLN A 1 73 ? 3.181 -5.264 -16.078 1.00 92.25 73 GLN A CA 1
ATOM 567 C C . GLN A 1 73 ? 4.247 -5.726 -15.080 1.00 92.25 73 GLN A C 1
ATOM 569 O O . GLN A 1 73 ? 4.964 -6.696 -15.325 1.00 92.25 73 GLN A O 1
ATOM 574 N N . GLN A 1 74 ? 4.306 -5.073 -13.919 1.00 92.94 74 GLN A N 1
ATOM 575 C CA . GLN A 1 74 ? 5.138 -5.457 -12.785 1.00 92.94 74 GLN A CA 1
ATOM 576 C C . GLN A 1 74 ? 4.269 -5.980 -11.642 1.00 92.94 74 GLN A C 1
ATOM 578 O O . GLN A 1 74 ? 3.361 -5.306 -11.162 1.00 92.94 74 GLN A O 1
ATOM 583 N N . THR A 1 75 ? 4.584 -7.177 -11.147 1.00 95.44 75 THR A N 1
ATOM 584 C CA . THR A 1 75 ? 3.985 -7.698 -9.910 1.00 95.44 75 THR A CA 1
ATOM 585 C C . THR A 1 75 ? 4.956 -7.504 -8.752 1.00 95.44 75 THR A C 1
ATOM 587 O O . THR A 1 75 ? 6.092 -7.977 -8.810 1.00 95.44 75 THR A O 1
ATOM 590 N N . VAL A 1 76 ? 4.512 -6.842 -7.686 1.00 95.12 76 VAL A N 1
ATOM 591 C CA . VAL A 1 76 ? 5.251 -6.726 -6.425 1.00 95.12 76 VAL A CA 1
ATOM 592 C C . VAL A 1 76 ? 4.600 -7.644 -5.402 1.00 95.12 76 VAL A C 1
ATOM 594 O O . VAL A 1 76 ? 3.425 -7.483 -5.073 1.00 95.12 76 VAL A O 1
ATOM 597 N N . LYS A 1 77 ? 5.354 -8.630 -4.907 1.00 95.31 77 LYS A N 1
ATOM 598 C CA . LYS A 1 77 ? 4.897 -9.502 -3.818 1.00 95.31 77 LYS A CA 1
ATOM 599 C C . LYS A 1 77 ? 4.916 -8.719 -2.508 1.00 95.31 77 LYS A C 1
ATOM 601 O O . LYS A 1 77 ? 5.920 -8.092 -2.179 1.00 95.31 77 LYS A O 1
ATOM 606 N N . VAL A 1 78 ? 3.816 -8.775 -1.772 1.00 94.12 78 VAL A N 1
ATOM 607 C CA . VAL A 1 78 ? 3.639 -8.128 -0.465 1.00 94.12 78 VAL A CA 1
ATOM 608 C C . VAL A 1 78 ? 3.075 -9.148 0.525 1.00 94.12 78 VAL A C 1
ATOM 610 O O . VAL A 1 78 ? 2.698 -10.246 0.129 1.00 94.12 78 VAL A O 1
ATOM 613 N N . ASN A 1 79 ? 3.045 -8.829 1.815 1.00 94.12 79 ASN A N 1
ATOM 614 C CA . ASN A 1 79 ? 2.386 -9.661 2.822 1.00 94.12 79 ASN A CA 1
ATOM 615 C C . ASN A 1 79 ? 1.677 -8.743 3.819 1.00 94.12 79 ASN A C 1
ATOM 617 O O . ASN A 1 79 ? 2.286 -8.267 4.777 1.00 94.12 79 ASN A O 1
ATOM 621 N N . LEU A 1 80 ? 0.421 -8.415 3.523 1.00 93.44 80 LEU A N 1
ATOM 622 C CA . LEU A 1 80 ? -0.374 -7.458 4.283 1.00 93.44 80 LEU A CA 1
ATOM 623 C C . LEU A 1 80 ? -1.413 -8.184 5.136 1.00 93.44 80 LEU A C 1
ATOM 625 O O . LEU A 1 80 ? -2.145 -9.052 4.663 1.00 93.44 80 LEU A O 1
ATOM 629 N N . GLY A 1 81 ? -1.542 -7.761 6.396 1.00 92.31 81 GLY A N 1
ATOM 630 C CA . GLY A 1 81 ? -2.590 -8.249 7.302 1.00 92.31 81 GLY A CA 1
ATOM 631 C C . GLY A 1 81 ? -4.010 -7.808 6.913 1.00 92.31 81 GLY A C 1
ATOM 632 O O . GLY A 1 81 ? -4.979 -8.201 7.559 1.00 92.31 81 GLY A O 1
ATOM 633 N N . PHE A 1 82 ? -4.151 -6.996 5.865 1.00 91.81 82 PHE A N 1
ATOM 634 C CA . PHE A 1 82 ? -5.402 -6.400 5.408 1.00 91.81 82 PHE A CA 1
ATOM 635 C C . PHE A 1 82 ? -5.451 -6.315 3.882 1.00 91.81 82 PHE A C 1
ATOM 637 O O . PHE A 1 82 ? -4.418 -6.424 3.221 1.00 91.81 82 PHE A O 1
ATOM 644 N N . LEU A 1 83 ? -6.658 -6.174 3.324 1.00 93.62 83 LEU A N 1
ATOM 645 C CA . LEU A 1 83 ? -6.845 -5.944 1.891 1.00 93.62 83 LEU A CA 1
ATOM 646 C C . LEU A 1 83 ? -6.880 -4.425 1.654 1.00 93.62 83 LEU A C 1
ATOM 648 O O . LEU A 1 83 ? -7.823 -3.793 2.117 1.00 93.62 83 LEU A O 1
ATOM 652 N N . PRO A 1 84 ? -5.887 -3.829 0.973 1.00 92.50 84 PRO A N 1
ATOM 653 C CA . PRO A 1 84 ? -5.878 -2.389 0.743 1.00 92.50 84 PRO A CA 1
ATOM 654 C C . PRO A 1 84 ? -7.014 -1.968 -0.190 1.00 92.50 84 PRO A C 1
ATOM 656 O O . PRO A 1 84 ? -7.238 -2.608 -1.219 1.00 92.50 84 PRO A O 1
ATOM 659 N N . SER A 1 85 ? -7.666 -0.856 0.132 1.00 89.69 85 SER A N 1
ATOM 660 C CA . SER A 1 85 ? -8.593 -0.137 -0.744 1.00 89.69 85 SER A CA 1
ATOM 661 C C . SER A 1 85 ? -7.881 0.943 -1.572 1.00 89.69 85 SER A C 1
ATOM 663 O O . SER A 1 85 ? -8.282 1.232 -2.700 1.00 89.69 85 SER A O 1
ATOM 665 N N . ILE A 1 86 ? -6.788 1.510 -1.047 1.00 90.38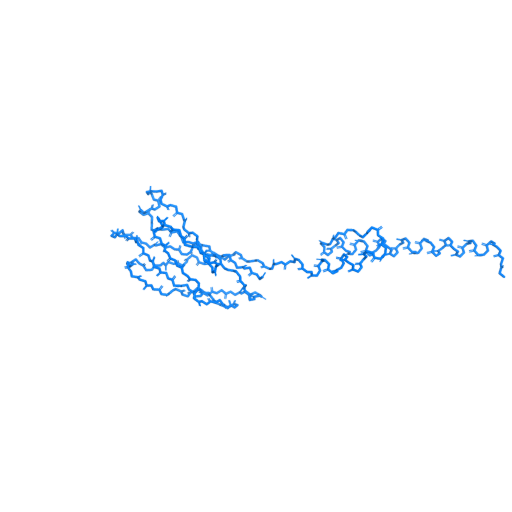 86 ILE A N 1
ATOM 666 C CA . ILE A 1 86 ? -5.997 2.561 -1.698 1.00 90.38 86 ILE A CA 1
ATOM 667 C C . ILE A 1 86 ? -4.527 2.146 -1.736 1.00 90.38 86 ILE A C 1
ATOM 669 O O . ILE A 1 86 ? -3.969 1.690 -0.737 1.00 90.38 86 ILE A O 1
ATOM 673 N N . VAL A 1 87 ? -3.888 2.333 -2.890 1.00 92.19 87 VAL A N 1
ATOM 674 C CA . VAL A 1 87 ? -2.463 2.074 -3.094 1.00 92.19 87 VAL A CA 1
ATOM 675 C C . VAL A 1 87 ? -1.816 3.236 -3.839 1.00 92.19 87 VAL A C 1
ATOM 677 O O . VAL A 1 87 ? -2.320 3.677 -4.871 1.00 92.19 87 VAL A O 1
ATOM 680 N N . PHE A 1 88 ? -0.666 3.682 -3.336 1.00 91.69 88 PHE A N 1
ATOM 681 C CA . PHE A 1 88 ? 0.236 4.617 -4.007 1.00 91.69 88 PHE A CA 1
ATOM 682 C C . PHE A 1 88 ? 1.576 3.931 -4.257 1.00 91.69 88 PHE A C 1
ATOM 684 O O . PHE A 1 88 ? 2.069 3.203 -3.395 1.00 91.69 88 PHE A O 1
ATOM 691 N N . VAL A 1 89 ? 2.183 4.183 -5.411 1.00 92.06 89 VAL A N 1
ATOM 692 C CA . VAL A 1 89 ? 3.473 3.618 -5.809 1.00 92.06 89 VAL A CA 1
ATOM 693 C C . VAL A 1 89 ? 4.413 4.752 -6.188 1.00 92.06 89 VAL A C 1
ATOM 695 O O . VAL A 1 89 ? 4.093 5.568 -7.047 1.00 92.06 89 VAL A O 1
ATOM 698 N N . GLU A 1 90 ? 5.581 4.778 -5.553 1.00 91.31 90 GLU A N 1
ATOM 699 C CA . GLU A 1 90 ? 6.699 5.661 -5.876 1.00 91.31 90 GLU A CA 1
ATOM 700 C C . GLU A 1 90 ? 7.696 4.929 -6.773 1.00 91.31 90 GLU A C 1
ATOM 702 O O . GLU A 1 90 ? 8.249 3.888 -6.396 1.00 91.31 90 GLU A O 1
ATOM 707 N N . ILE A 1 91 ? 7.957 5.503 -7.942 1.00 88.88 91 ILE A N 1
ATOM 708 C CA . ILE A 1 91 ? 9.007 5.067 -8.853 1.00 88.88 91 ILE A CA 1
ATOM 709 C C . ILE A 1 91 ? 10.112 6.116 -8.878 1.00 88.88 91 ILE A C 1
ATOM 711 O O . ILE A 1 91 ? 9.882 7.270 -9.246 1.00 88.88 91 ILE A O 1
ATOM 715 N N . SER A 1 92 ? 11.326 5.676 -8.565 1.00 88.25 92 SER A N 1
ATOM 716 C CA . SER A 1 92 ? 12.534 6.461 -8.790 1.00 88.25 92 SER A CA 1
ATOM 717 C C . SER A 1 92 ? 13.032 6.253 -10.208 1.00 88.25 92 SER A C 1
ATOM 719 O O . SER A 1 92 ? 13.203 5.092 -10.591 1.00 88.25 92 SER A O 1
ATOM 721 N N . PRO A 1 93 ? 13.274 7.322 -10.984 1.00 84.69 93 PRO A N 1
ATOM 722 C CA . PRO A 1 93 ? 13.741 7.209 -12.360 1.00 84.69 93 PRO A CA 1
ATOM 723 C C . PRO A 1 93 ? 15.166 6.620 -12.425 1.00 84.69 93 PRO A C 1
ATOM 725 O O . PRO A 1 93 ? 15.835 6.491 -11.394 1.00 84.69 93 PRO A O 1
ATOM 728 N N . PRO A 1 94 ? 15.663 6.265 -13.625 1.00 84.94 94 PRO A N 1
ATOM 729 C CA . PRO A 1 94 ? 17.069 5.919 -13.816 1.00 84.94 94 PRO A CA 1
ATOM 730 C C . PRO A 1 94 ? 18.002 7.032 -13.295 1.00 84.94 94 PRO A C 1
ATOM 732 O O . PRO A 1 94 ? 17.632 8.210 -13.388 1.00 84.94 94 PRO A O 1
ATOM 735 N N . PRO A 1 95 ? 19.198 6.696 -12.775 1.00 82.12 95 PRO A N 1
ATOM 736 C CA . PRO A 1 95 ? 20.155 7.666 -12.226 1.00 82.12 95 PRO A CA 1
ATOM 737 C C . PRO A 1 95 ? 20.424 8.874 -13.137 1.00 82.12 95 PRO A C 1
ATOM 739 O O . PRO A 1 95 ? 20.447 10.010 -12.678 1.00 82.12 95 PRO A O 1
ATOM 742 N N . GLU A 1 96 ? 20.514 8.644 -14.443 1.00 78.62 96 GLU A N 1
ATOM 743 C CA . GLU A 1 96 ? 20.782 9.641 -15.480 1.00 78.62 96 GLU A CA 1
ATOM 744 C C . GLU A 1 96 ? 19.666 10.694 -15.604 1.00 78.62 96 GLU A C 1
ATOM 746 O O . GLU A 1 96 ? 19.905 11.828 -16.024 1.00 78.62 96 GLU A O 1
ATOM 751 N N . LEU A 1 97 ? 18.430 10.330 -15.247 1.00 77.06 97 LEU A N 1
ATOM 752 C CA . LEU A 1 97 ? 17.305 11.261 -15.140 1.00 77.06 97 LEU A CA 1
ATOM 753 C C . LEU A 1 97 ? 17.214 11.879 -13.739 1.00 77.06 97 LEU A C 1
ATOM 755 O O . LEU A 1 97 ? 16.816 13.037 -13.612 1.00 77.06 97 LEU A O 1
ATOM 759 N N . ALA A 1 98 ? 17.610 11.150 -12.693 1.00 74.69 98 ALA A N 1
ATOM 760 C CA . ALA A 1 98 ? 17.665 11.691 -11.337 1.00 74.69 98 ALA A CA 1
ATOM 761 C C . ALA A 1 98 ? 18.663 12.862 -11.236 1.00 74.69 98 ALA A C 1
ATOM 763 O O . ALA A 1 98 ? 18.340 13.894 -10.649 1.00 74.69 98 ALA A O 1
ATOM 764 N N . GLU A 1 99 ? 19.825 12.752 -11.889 1.00 74.75 99 GLU A N 1
ATOM 765 C CA . GLU A 1 99 ? 20.828 13.825 -11.987 1.00 74.75 99 GLU A CA 1
ATOM 766 C C . GLU A 1 99 ? 20.302 15.071 -12.716 1.00 74.75 99 GLU A C 1
ATOM 768 O O . GLU A 1 99 ? 20.679 16.196 -12.391 1.00 74.75 99 GLU A O 1
ATOM 773 N N . LYS A 1 100 ? 19.369 14.888 -13.658 1.00 73.06 100 LYS A N 1
ATOM 774 C CA . LYS A 1 100 ? 18.686 15.969 -14.388 1.00 73.06 100 LYS A CA 1
ATOM 775 C C . LYS A 1 100 ? 17.487 16.556 -13.627 1.00 73.06 100 LYS A C 1
ATOM 777 O O . LYS A 1 100 ? 16.704 17.298 -14.210 1.00 73.06 100 LYS A O 1
ATOM 782 N N . GLN A 1 101 ? 17.354 16.247 -12.334 1.00 67.38 101 GLN A N 1
ATOM 783 C CA . GLN A 1 101 ? 16.324 16.762 -11.421 1.00 67.38 101 GLN A CA 1
ATOM 784 C C . GLN A 1 101 ? 14.878 16.371 -11.775 1.00 67.38 101 GLN A C 1
ATOM 786 O O . GLN A 1 101 ? 13.938 17.041 -11.356 1.00 67.38 101 GLN A O 1
ATOM 791 N N . TYR A 1 102 ? 14.667 15.257 -12.486 1.00 70.94 102 TYR A N 1
ATOM 792 C CA . TYR A 1 102 ? 13.316 14.825 -12.876 1.00 70.94 102 TYR A CA 1
ATOM 793 C C . TYR A 1 102 ? 12.469 14.215 -11.745 1.00 70.94 102 TYR A C 1
ATOM 795 O O . TYR A 1 102 ? 11.295 13.925 -11.965 1.00 70.94 102 TYR A O 1
ATOM 803 N N . GLY A 1 103 ? 13.029 14.080 -10.537 1.00 74.62 103 GLY A N 1
ATOM 804 C CA . GLY A 1 103 ? 12.306 13.701 -9.320 1.00 74.62 103 GLY A CA 1
ATOM 805 C C . GLY A 1 103 ? 11.712 12.285 -9.319 1.00 74.62 103 GLY A C 1
ATOM 806 O O . GLY A 1 103 ? 11.649 11.593 -10.336 1.00 74.62 103 GLY A O 1
ATOM 807 N N . ASP A 1 104 ? 11.282 11.842 -8.139 1.00 82.06 104 ASP A N 1
ATOM 808 C CA . ASP A 1 104 ? 10.507 10.610 -7.987 1.00 82.06 104 ASP A CA 1
ATOM 809 C C . ASP A 1 104 ? 9.067 10.838 -8.488 1.00 82.06 104 ASP A C 1
ATOM 811 O O . ASP A 1 104 ? 8.481 11.899 -8.267 1.00 82.06 104 ASP A O 1
ATOM 815 N N . ASN A 1 105 ? 8.481 9.839 -9.155 1.00 83.25 105 ASN A N 1
ATOM 816 C CA . ASN A 1 105 ? 7.093 9.894 -9.621 1.00 83.25 105 ASN A CA 1
ATOM 817 C C . ASN A 1 105 ? 6.210 9.032 -8.723 1.00 83.25 105 ASN A C 1
ATOM 819 O O . ASN A 1 105 ? 6.513 7.861 -8.494 1.00 83.25 105 ASN A O 1
ATOM 823 N N . VAL A 1 106 ? 5.101 9.600 -8.249 1.00 84.62 106 VAL A N 1
ATOM 824 C CA . VAL A 1 106 ? 4.106 8.886 -7.444 1.00 84.62 106 VAL A CA 1
ATOM 825 C C . VAL A 1 106 ? 2.790 8.829 -8.207 1.00 84.62 106 VAL A C 1
ATOM 827 O O . VAL A 1 106 ? 2.293 9.860 -8.657 1.00 84.62 106 VAL A O 1
ATOM 830 N N . PHE A 1 107 ? 2.218 7.633 -8.326 1.00 86.75 107 PHE A N 1
ATOM 831 C CA . PHE A 1 107 ? 0.881 7.418 -8.886 1.00 86.75 107 PHE A CA 1
ATOM 832 C C . PHE A 1 107 ? 0.061 6.475 -8.000 1.00 86.75 107 PHE A C 1
ATOM 834 O O . PHE A 1 107 ? 0.595 5.772 -7.140 1.00 86.75 107 PHE A O 1
ATOM 841 N N . SER A 1 108 ? -1.256 6.500 -8.177 1.00 84.19 108 SER A N 1
ATOM 842 C CA . SER A 1 108 ? -2.242 5.868 -7.301 1.00 84.19 108 SER A CA 1
ATOM 843 C C . SER A 1 108 ? -3.326 5.130 -8.077 1.00 84.19 108 SER A C 1
ATOM 845 O O . SER A 1 108 ? -3.581 5.410 -9.247 1.00 84.19 108 SER A O 1
ATOM 847 N N . ASN A 1 109 ? -4.031 4.230 -7.391 1.00 80.94 109 ASN A N 1
ATOM 848 C CA . ASN A 1 109 ? -5.234 3.576 -7.918 1.00 80.94 109 ASN A CA 1
ATOM 849 C C . ASN A 1 109 ? -6.481 4.487 -7.952 1.00 80.94 109 ASN A C 1
ATOM 851 O O . ASN A 1 109 ? -7.570 4.008 -8.248 1.00 80.94 109 ASN A O 1
ATOM 855 N N . LEU A 1 110 ? -6.345 5.775 -7.619 1.00 72.75 110 LEU A N 1
ATOM 856 C CA . LEU A 1 110 ? -7.448 6.740 -7.518 1.00 72.75 110 LEU A CA 1
ATOM 857 C C . LEU A 1 110 ? -7.502 7.730 -8.696 1.00 72.75 110 LEU A C 1
ATOM 859 O O . LEU A 1 110 ? -8.157 8.759 -8.582 1.00 72.75 110 LEU A O 1
ATOM 863 N N . ASN A 1 111 ? -6.843 7.416 -9.818 1.00 59.12 111 ASN A N 1
ATOM 864 C CA . ASN A 1 111 ? -6.564 8.312 -10.949 1.00 59.12 111 ASN A CA 1
ATOM 865 C C . ASN A 1 111 ? -5.603 9.450 -10.585 1.00 59.12 111 ASN A C 1
ATOM 867 O O . ASN A 1 111 ? -6.008 10.517 -10.134 1.00 59.12 111 ASN A O 1
ATOM 871 N N . SER A 1 112 ? -4.313 9.256 -10.848 1.00 55.75 112 SER A N 1
ATOM 872 C CA . SER A 1 112 ? -3.322 10.342 -10.833 1.00 55.75 112 SER A CA 1
ATOM 873 C C . SER A 1 112 ? -2.677 10.449 -12.209 1.00 55.75 112 SER A C 1
ATOM 875 O O . SER A 1 112 ? -1.611 9.907 -12.485 1.00 55.75 112 SER A O 1
ATOM 877 N N . TYR A 1 113 ? -3.393 11.139 -13.094 1.00 51.09 113 TYR A N 1
ATOM 878 C CA . TYR A 1 113 ? -2.885 11.596 -14.379 1.00 51.09 113 TYR A CA 1
ATOM 879 C C . TYR A 1 113 ? -2.199 12.943 -14.179 1.00 51.09 113 TYR A C 1
ATOM 881 O O . TYR A 1 113 ? -2.856 13.908 -13.790 1.00 51.09 113 TYR A O 1
ATOM 889 N N . HIS A 1 114 ? -0.908 13.037 -14.495 1.00 51.59 114 HIS A N 1
ATOM 890 C CA . HIS A 1 114 ? -0.225 14.324 -14.590 1.00 51.59 114 HIS A CA 1
ATOM 891 C C . HIS A 1 114 ? 0.604 14.399 -15.878 1.00 51.59 114 HIS A C 1
ATOM 893 O O . HIS A 1 114 ? 1.418 13.521 -16.179 1.00 51.59 114 HIS A O 1
ATOM 899 N N . GLU A 1 115 ? 0.369 15.448 -16.668 1.00 51.56 115 GLU A N 1
ATOM 900 C CA . GLU A 1 115 ? 1.198 15.782 -17.827 1.00 51.56 115 GLU A CA 1
ATOM 901 C C . GLU A 1 115 ? 2.631 16.112 -17.371 1.00 51.56 115 GLU A C 1
ATOM 903 O O . GLU A 1 115 ? 2.836 16.695 -16.309 1.00 51.56 115 GLU A O 1
ATOM 908 N N . GLY A 1 116 ? 3.634 15.710 -18.159 1.00 57.41 116 GLY A N 1
ATOM 909 C CA . GLY A 1 116 ? 5.051 15.985 -17.874 1.00 57.41 116 GLY A CA 1
ATOM 910 C C . GLY A 1 116 ? 5.824 14.910 -17.093 1.00 57.41 116 GLY A C 1
ATOM 911 O O . GLY A 1 116 ? 7.022 15.075 -16.893 1.00 57.41 116 GLY A O 1
ATOM 912 N N . GLN A 1 117 ? 5.202 13.796 -16.689 1.00 66.88 117 GLN A N 1
ATOM 913 C CA . GLN A 1 117 ? 5.904 12.709 -15.986 1.00 66.88 117 GLN A CA 1
ATOM 914 C C . GLN A 1 117 ? 6.673 11.768 -16.934 1.00 66.88 117 GLN A C 1
ATOM 916 O O . GLN A 1 117 ? 6.170 11.375 -17.990 1.00 66.88 117 GLN A O 1
ATOM 921 N N . HIS A 1 118 ? 7.874 11.349 -16.517 1.00 68.88 118 HIS A N 1
ATOM 922 C CA . HIS A 1 118 ? 8.732 10.401 -17.248 1.00 68.88 118 HIS A CA 1
ATOM 923 C C . HIS A 1 118 ? 8.311 8.941 -17.070 1.00 68.88 118 HIS A C 1
ATOM 925 O O . HIS A 1 118 ? 8.688 8.082 -17.861 1.00 68.88 118 HIS A O 1
ATOM 931 N N . CYS A 1 119 ? 7.528 8.632 -16.044 1.00 75.94 119 CYS A N 1
ATOM 932 C CA . CYS A 1 119 ? 6.958 7.312 -15.832 1.00 75.94 119 CYS A CA 1
ATOM 933 C C . CYS A 1 119 ? 5.473 7.468 -15.537 1.00 75.94 119 CYS A C 1
ATOM 935 O O . CYS A 1 119 ? 5.098 8.338 -14.755 1.00 75.94 119 CYS A O 1
ATOM 937 N N . ARG A 1 120 ? 4.648 6.626 -16.154 1.00 80.12 120 ARG A N 1
ATOM 938 C CA . ARG A 1 120 ? 3.213 6.538 -15.884 1.00 80.12 120 ARG A CA 1
ATOM 939 C C . ARG A 1 120 ? 2.885 5.128 -15.427 1.00 80.12 120 ARG A C 1
ATOM 941 O O . ARG A 1 120 ? 3.584 4.183 -15.796 1.00 80.12 120 ARG A O 1
ATOM 948 N N . GLY A 1 121 ? 1.806 4.975 -14.677 1.00 82.94 121 GLY A N 1
ATOM 949 C CA . GLY A 1 121 ? 1.317 3.653 -14.341 1.00 82.94 121 GLY A CA 1
ATOM 950 C C . GLY A 1 121 ? -0.082 3.651 -13.758 1.00 82.94 121 GLY A C 1
ATOM 951 O O . GLY A 1 121 ? -0.603 4.682 -13.339 1.00 82.94 121 GLY A O 1
ATOM 952 N N . GLU A 1 122 ? -0.668 2.465 -13.742 1.00 89.19 122 GLU A N 1
ATOM 953 C CA . GLU A 1 122 ? -1.972 2.178 -13.165 1.00 89.19 122 GLU A CA 1
ATOM 954 C C . GLU A 1 122 ? -1.870 0.933 -12.282 1.00 89.19 122 GLU A C 1
ATOM 956 O O . GLU A 1 122 ? -1.081 0.017 -12.532 1.00 89.19 122 GLU A O 1
ATOM 961 N N . ILE A 1 123 ? -2.661 0.893 -11.212 1.00 91.44 123 ILE A N 1
ATOM 962 C CA . ILE A 1 123 ? -2.733 -0.283 -10.350 1.00 91.44 123 ILE A CA 1
ATOM 963 C C . ILE A 1 123 ? -3.753 -1.260 -10.936 1.00 91.44 123 ILE A C 1
ATOM 965 O O . ILE A 1 123 ? -4.952 -1.123 -10.717 1.00 91.44 123 ILE A O 1
ATOM 969 N N . ALA A 1 124 ? -3.259 -2.273 -11.645 1.00 91.50 124 ALA A N 1
ATOM 970 C CA . ALA A 1 124 ? -4.082 -3.274 -12.320 1.00 91.50 124 ALA A CA 1
ATOM 971 C C . ALA A 1 124 ? -4.859 -4.180 -11.349 1.00 91.50 124 ALA A C 1
ATOM 973 O O . ALA A 1 124 ? -5.989 -4.579 -11.618 1.00 91.50 124 ALA A O 1
ATOM 974 N N . SER A 1 125 ? -4.250 -4.565 -10.220 1.00 94.12 125 SER A N 1
ATOM 975 C CA . SER A 1 125 ? -4.945 -5.347 -9.187 1.00 94.12 125 SER A CA 1
ATOM 976 C C . SER A 1 125 ? -4.250 -5.268 -7.833 1.00 94.12 125 SER A C 1
ATOM 978 O O . SER A 1 125 ? -3.022 -5.156 -7.758 1.00 94.12 125 SER A O 1
ATOM 980 N N . ILE A 1 126 ? -5.036 -5.394 -6.763 1.00 94.38 126 ILE A N 1
ATOM 981 C CA . ILE A 1 126 ? -4.574 -5.338 -5.376 1.00 94.38 126 ILE A CA 1
ATOM 982 C C . ILE A 1 126 ? -5.068 -6.585 -4.643 1.00 94.38 126 ILE A C 1
ATOM 984 O O . ILE A 1 126 ? -6.247 -6.926 -4.681 1.00 94.38 126 ILE A O 1
ATOM 988 N N . THR A 1 127 ? -4.161 -7.264 -3.947 1.00 95.94 127 THR A N 1
ATOM 989 C CA . THR A 1 127 ? -4.480 -8.365 -3.032 1.00 95.94 127 THR A CA 1
ATOM 990 C C . THR A 1 127 ? -3.665 -8.217 -1.750 1.00 95.94 127 THR A C 1
ATOM 992 O O . THR A 1 127 ? -2.724 -7.426 -1.689 1.00 95.94 127 THR A O 1
ATO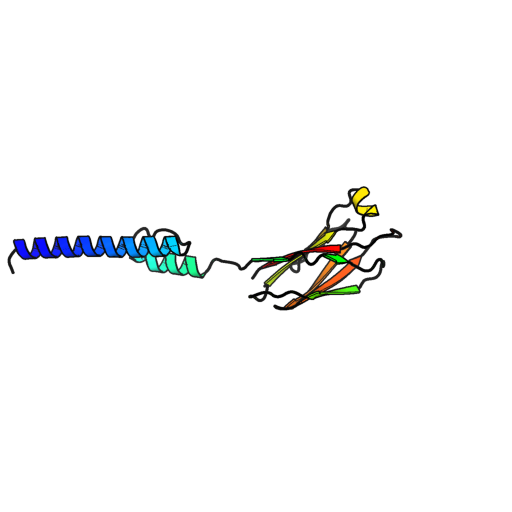M 995 N N . LYS A 1 128 ? -3.957 -9.040 -0.736 1.00 95.12 128 LYS A N 1
ATOM 996 C CA . LYS A 1 128 ? -3.143 -9.100 0.492 1.00 95.12 128 LYS A CA 1
ATOM 997 C C . LYS A 1 128 ? -1.684 -9.511 0.238 1.00 95.12 128 LYS A C 1
ATOM 999 O O . LYS A 1 128 ? -0.813 -9.180 1.037 1.00 95.12 128 LYS A O 1
ATOM 1004 N N . ASN A 1 129 ? -1.423 -10.215 -0.869 1.00 96.94 129 ASN A N 1
ATOM 1005 C CA . ASN A 1 129 ? -0.140 -10.879 -1.129 1.00 96.94 129 ASN A CA 1
ATOM 1006 C C . ASN A 1 129 ? 0.616 -10.330 -2.350 1.00 96.94 129 ASN A C 1
ATOM 1008 O O . ASN A 1 129 ? 1.767 -10.687 -2.604 1.00 96.94 129 ASN A O 1
ATOM 1012 N N . ALA A 1 130 ? -0.035 -9.501 -3.158 1.00 96.12 130 ALA A N 1
ATOM 1013 C CA . ALA A 1 130 ? 0.542 -8.964 -4.378 1.00 96.12 130 ALA A CA 1
ATOM 1014 C C . ALA A 1 130 ? -0.176 -7.690 -4.819 1.00 96.12 130 ALA A C 1
ATOM 1016 O O . ALA A 1 130 ? -1.401 -7.595 -4.719 1.00 96.12 130 ALA A O 1
ATOM 1017 N N . ILE A 1 131 ? 0.600 -6.768 -5.378 1.00 95.38 131 ILE A N 1
ATOM 1018 C CA . ILE A 1 131 ? 0.122 -5.577 -6.078 1.00 95.38 131 ILE A CA 1
ATOM 1019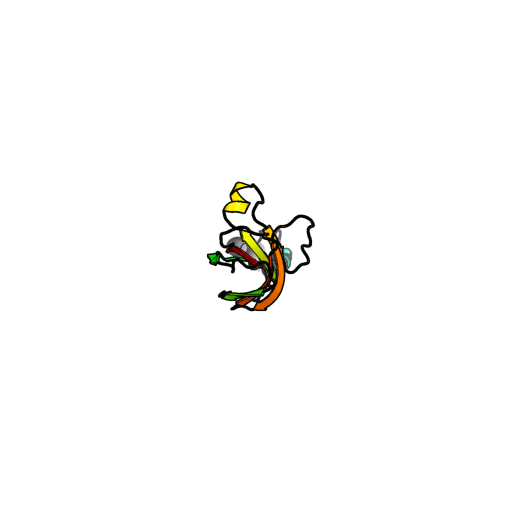 C C . ILE A 1 131 ? 0.638 -5.678 -7.512 1.00 95.38 131 ILE A C 1
ATOM 1021 O O . ILE A 1 131 ? 1.845 -5.827 -7.728 1.00 95.38 131 ILE A O 1
ATOM 1025 N N . LYS A 1 132 ? -0.272 -5.654 -8.488 1.00 95.19 132 LYS A N 1
ATOM 1026 C CA . LYS A 1 132 ? 0.073 -5.627 -9.914 1.00 95.19 132 LYS A CA 1
ATOM 1027 C C . LYS A 1 132 ? -0.061 -4.212 -10.437 1.00 95.19 132 LYS A C 1
ATOM 1029 O O . LYS A 1 132 ? -1.066 -3.555 -10.175 1.00 95.19 132 LYS A O 1
ATOM 1034 N N . ILE A 1 133 ? 0.957 -3.779 -11.161 1.00 92.62 133 ILE A N 1
ATOM 1035 C CA . ILE A 1 133 ? 1.126 -2.410 -11.620 1.00 92.62 133 ILE A CA 1
ATOM 1036 C C . ILE A 1 133 ? 1.405 -2.472 -13.115 1.00 92.62 133 ILE A C 1
ATOM 1038 O O . ILE A 1 133 ? 2.369 -3.117 -13.524 1.00 92.62 133 ILE A O 1
ATOM 1042 N N . ASP A 1 134 ? 0.586 -1.806 -13.912 1.00 90.44 134 ASP A N 1
ATOM 1043 C CA . ASP A 1 134 ? 0.877 -1.572 -15.319 1.00 90.44 134 ASP A CA 1
ATOM 1044 C C . ASP A 1 134 ? 1.708 -0.296 -15.408 1.00 90.44 134 ASP A C 1
ATOM 1046 O O . ASP A 1 134 ? 1.321 0.743 -14.881 1.00 90.44 134 ASP A O 1
ATOM 1050 N N . ILE A 1 135 ? 2.889 -0.385 -16.010 1.00 87.88 135 ILE A N 1
ATOM 1051 C CA . ILE A 1 135 ? 3.871 0.696 -16.068 1.00 87.88 135 ILE A CA 1
ATOM 1052 C C . ILE A 1 135 ? 4.095 1.044 -17.532 1.00 87.88 135 ILE A C 1
ATOM 1054 O O . ILE A 1 135 ? 4.393 0.175 -18.347 1.00 87.88 135 ILE A O 1
ATOM 1058 N N . ASN A 1 136 ? 3.979 2.328 -17.854 1.00 85.50 136 ASN A N 1
ATOM 1059 C CA . ASN A 1 136 ? 4.310 2.895 -19.151 1.00 85.50 136 ASN A CA 1
ATOM 1060 C C . ASN A 1 136 ? 5.462 3.905 -18.978 1.00 85.50 136 ASN A C 1
ATOM 1062 O O . ASN A 1 136 ? 5.229 5.072 -18.635 1.00 85.50 136 ASN A O 1
ATOM 1066 N N . PRO A 1 137 ? 6.717 3.454 -19.133 1.00 80.81 137 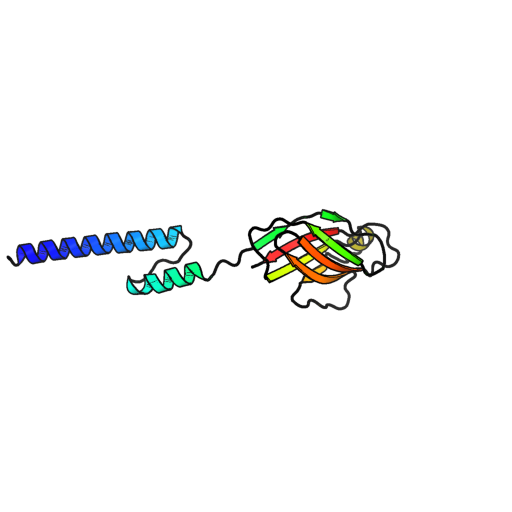PRO A N 1
ATOM 1067 C CA . PRO A 1 137 ? 7.885 4.314 -19.025 1.00 80.81 137 PRO A CA 1
ATOM 1068 C C . PRO A 1 137 ? 8.103 5.133 -20.309 1.00 80.81 137 PRO A C 1
ATOM 1070 O O . PRO A 1 137 ? 8.042 4.618 -21.423 1.00 80.81 137 PRO A O 1
ATOM 1073 N N . HIS A 1 138 ? 8.448 6.409 -20.147 1.00 75.25 138 HIS A N 1
ATOM 1074 C CA . HIS A 1 138 ? 8.908 7.300 -21.216 1.00 75.25 138 HIS A CA 1
ATOM 1075 C C . HIS A 1 138 ? 10.350 7.762 -20.941 1.00 75.25 138 HIS A C 1
ATOM 1077 O O . HIS A 1 138 ? 10.640 8.955 -20.826 1.00 75.25 138 HIS A O 1
ATOM 1083 N N . TRP A 1 139 ? 11.277 6.812 -20.793 1.00 73.31 139 TRP A N 1
ATOM 1084 C CA . TRP A 1 139 ? 12.690 7.073 -20.484 1.00 73.31 139 TRP A CA 1
ATOM 1085 C C . TRP A 1 139 ? 13.509 6.994 -21.781 1.00 73.31 139 TRP A C 1
ATOM 1087 O O . TRP A 1 139 ? 14.270 6.057 -22.022 1.00 73.31 139 TRP A O 1
ATOM 1097 N N . TYR A 1 140 ? 13.304 7.958 -22.685 1.00 58.97 140 TYR A N 1
ATOM 1098 C CA . TYR A 1 140 ? 13.923 7.968 -24.017 1.00 58.97 140 TYR A CA 1
ATOM 1099 C C . TYR A 1 140 ? 15.457 7.846 -23.964 1.00 58.97 140 TYR A C 1
ATOM 1101 O O . TYR A 1 140 ? 16.153 8.770 -23.535 1.00 58.97 140 TYR A O 1
ATOM 1109 N N . GLY A 1 141 ? 15.977 6.707 -24.440 1.00 56.00 141 GLY A N 1
ATOM 1110 C CA . GLY A 1 141 ? 17.402 6.487 -24.715 1.00 56.00 141 GLY A CA 1
ATOM 1111 C C . GLY A 1 141 ? 18.351 6.600 -23.518 1.00 56.00 141 GLY A C 1
ATOM 1112 O O . GLY A 1 141 ? 19.548 6.761 -23.736 1.00 56.00 141 GLY A O 1
ATOM 1113 N N . GLN A 1 142 ? 17.852 6.561 -22.280 1.00 65.25 142 GLN A N 1
ATOM 1114 C CA . GLN A 1 142 ? 18.707 6.621 -21.093 1.00 65.25 142 GLN A CA 1
ATOM 1115 C C . GLN A 1 142 ? 19.119 5.209 -20.669 1.00 65.25 142 GLN A C 1
ATOM 1117 O O . GLN A 1 142 ? 18.293 4.295 -20.655 1.00 65.25 142 GLN A O 1
ATOM 1122 N N . SER A 1 143 ? 20.396 5.039 -20.327 1.00 60.03 143 SER A N 1
ATOM 1123 C CA . SER A 1 143 ? 20.879 3.861 -19.606 1.00 60.03 143 SER A CA 1
ATOM 1124 C C . SER A 1 143 ? 20.305 3.835 -18.179 1.00 60.03 143 SER A C 1
ATOM 1126 O O . SER A 1 143 ? 19.671 4.792 -17.747 1.00 60.03 143 SER A O 1
ATOM 1128 N N . GLY A 1 144 ? 20.442 2.706 -17.478 1.00 65.44 144 GLY A N 1
ATOM 1129 C CA . GLY A 1 144 ? 19.989 2.561 -16.090 1.00 65.44 144 GLY A CA 1
ATOM 1130 C C . GLY A 1 144 ? 18.593 1.944 -15.916 1.00 65.44 144 GLY A C 1
ATOM 1131 O O . GLY A 1 144 ? 17.778 1.879 -16.840 1.00 65.44 144 GLY A O 1
ATOM 1132 N N . SER A 1 145 ? 18.333 1.433 -14.707 1.00 76.81 145 SER A N 1
ATOM 1133 C CA . SER A 1 145 ? 17.038 0.878 -14.297 1.00 76.81 145 SER A CA 1
ATOM 1134 C C . SER A 1 145 ? 16.378 1.784 -13.262 1.00 76.81 145 SER A C 1
ATOM 1136 O O . SER A 1 145 ? 16.943 2.051 -12.199 1.00 76.81 145 SER A O 1
ATOM 1138 N N . ALA A 1 146 ? 15.159 2.242 -13.552 1.00 85.94 146 ALA A N 1
ATOM 1139 C CA . ALA A 1 146 ? 14.304 2.807 -12.513 1.00 85.94 146 ALA A CA 1
ATOM 1140 C C . ALA A 1 146 ? 13.902 1.722 -11.519 1.00 85.94 146 ALA A C 1
ATOM 1142 O O . ALA A 1 146 ? 14.047 0.521 -11.776 1.00 85.94 146 ALA A O 1
ATOM 1143 N N . LYS A 1 147 ? 13.348 2.144 -10.386 1.00 89.81 147 LYS A N 1
ATOM 1144 C CA . LYS A 1 147 ? 12.968 1.222 -9.321 1.00 89.81 147 LYS A CA 1
ATOM 1145 C C . LYS A 1 147 ? 11.656 1.625 -8.686 1.00 89.81 147 LYS A C 1
ATOM 1147 O O . LYS A 1 147 ? 11.414 2.806 -8.465 1.00 89.81 147 LYS A O 1
ATOM 1152 N N . ILE A 1 148 ? 10.851 0.636 -8.313 1.00 91.50 148 ILE A N 1
ATOM 1153 C CA . ILE A 1 148 ? 9.770 0.854 -7.351 1.00 91.50 148 ILE A CA 1
ATOM 1154 C C . ILE A 1 148 ? 10.421 0.995 -5.977 1.00 91.50 148 ILE A C 1
ATOM 1156 O O . ILE A 1 148 ? 10.959 0.027 -5.426 1.00 91.50 148 ILE A O 1
ATOM 1160 N N . LYS A 1 149 ? 10.395 2.219 -5.454 1.00 90.69 149 LYS A N 1
ATOM 1161 C CA . LYS A 1 149 ? 11.070 2.612 -4.217 1.00 90.69 149 LYS A CA 1
ATOM 1162 C C . LYS A 1 149 ? 10.179 2.372 -3.007 1.00 90.69 149 LYS A C 1
ATOM 1164 O O . LYS A 1 149 ? 10.600 1.697 -2.065 1.00 90.69 149 LYS A O 1
ATOM 1169 N N . THR A 1 150 ? 8.942 2.855 -3.078 1.00 93.75 150 THR A N 1
ATOM 1170 C CA . THR A 1 150 ? 7.979 2.794 -1.976 1.00 93.75 150 THR A CA 1
ATOM 1171 C C . THR A 1 150 ? 6.593 2.431 -2.492 1.00 93.75 150 THR A C 1
ATOM 1173 O O . THR A 1 150 ? 6.197 2.833 -3.583 1.00 93.75 150 THR A O 1
ATOM 1176 N N . ILE A 1 151 ? 5.844 1.673 -1.697 1.00 94.12 151 ILE A N 1
ATOM 1177 C CA . ILE A 1 151 ? 4.414 1.454 -1.883 1.00 94.12 151 ILE A CA 1
ATOM 1178 C C . ILE A 1 151 ? 3.711 1.793 -0.575 1.00 94.12 151 ILE A C 1
ATOM 1180 O O . ILE A 1 151 ? 4.077 1.273 0.479 1.00 94.12 151 ILE A O 1
ATOM 1184 N N . TRP A 1 152 ? 2.686 2.630 -0.654 1.00 95.00 152 TRP A N 1
ATOM 1185 C CA . TRP A 1 152 ? 1.770 2.891 0.449 1.00 95.00 152 TRP A CA 1
ATOM 1186 C C . TRP A 1 152 ? 0.473 2.138 0.197 1.00 95.00 152 TRP A C 1
ATOM 1188 O O . TRP A 1 152 ? -0.099 2.265 -0.880 1.00 95.00 152 TRP A O 1
ATOM 1198 N N . ALA A 1 153 ? 0.016 1.365 1.176 1.00 93.19 153 ALA A N 1
ATOM 1199 C CA . ALA A 1 153 ? -1.215 0.586 1.103 1.00 93.19 153 ALA A CA 1
ATOM 1200 C C . ALA A 1 153 ? -2.125 0.949 2.280 1.00 93.19 153 ALA A C 1
ATOM 1202 O O . ALA A 1 153 ? -1.670 0.940 3.424 1.00 93.19 153 ALA A O 1
ATOM 1203 N N . ILE A 1 154 ? -3.387 1.271 2.001 1.00 90.69 154 ILE A N 1
ATOM 1204 C CA . ILE A 1 154 ? -4.361 1.782 2.975 1.00 90.69 154 ILE A CA 1
ATOM 1205 C C . ILE A 1 154 ? -5.654 0.971 2.868 1.00 90.69 154 ILE A C 1
ATOM 1207 O O . ILE A 1 154 ? -6.114 0.738 1.752 1.00 90.69 154 ILE A O 1
ATOM 1211 N N . GLU A 1 155 ? -6.217 0.534 3.997 1.00 88.94 155 GLU A N 1
ATOM 1212 C CA . GLU A 1 155 ? -7.569 -0.055 4.101 1.00 88.94 155 GLU A CA 1
ATOM 1213 C C . GLU A 1 155 ? -8.644 1.029 4.242 1.00 88.94 155 GLU A C 1
ATOM 1215 O O . GLU A 1 155 ? -8.470 1.953 5.072 1.00 88.94 155 GLU A O 1
#